Protein AF-A0A0P9EFJ2-F1 (afdb_monomer_lite)

Foldseek 3Di:
DDPVVVVVVVVVVVPDPPDDDDDDDPQLQVQLVVCCVPLVDPDSVVSSQQSSLQDPVNVQSEDEDPDCSSVVDPPHHYDDVVPDPD

Secondary structure (DSSP, 8-state):
--HHHHHHHHHHHHT-TT-------HHHHHHHHHHHHHH----HHHHHHHHHHTSTTSTT-EEE-S-GGGGGSTT-EEE-GGGS--

Sequence (86 aa):
MPRSMIMADEAKIATIKNLDYINPDYTIYLTALNIMGTYGLTSIFDAMYAATALSVNVPDHTIISTDEVYGIIRGLKRVDLRQLKI

pLDDT: mean 94.34, std 5.91, range [62.44, 98.38]

Radius of gyration: 14.59 Å; chains: 1; bounding box: 38×31×26 Å

Structure (mmCIF, N/CA/C/O backbone):
data_AF-A0A0P9EFJ2-F1
#
_entry.id   AF-A0A0P9EFJ2-F1
#
loop_
_atom_site.group_PDB
_atom_site.id
_atom_site.type_symbol
_atom_site.label_atom_id
_atom_site.label_alt_id
_atom_site.label_comp_id
_atom_site.label_asym_id
_atom_site.label_entity_id
_atom_site.label_seq_id
_atom_site.pdbx_PDB_ins_code
_atom_site.Cartn_x
_atom_site.Cartn_y
_atom_site.Cartn_z
_atom_site.occupancy
_atom_site.B_iso_or_equiv
_atom_site.auth_seq_id
_atom_site.auth_comp_id
_atom_site.auth_asym_id
_atom_site.auth_atom_id
_atom_site.pdbx_PDB_model_num
ATOM 1 N N . MET A 1 1 ? 22.448 10.357 4.393 1.00 66.19 1 MET A N 1
ATOM 2 C CA . MET A 1 1 ? 23.059 9.255 3.619 1.00 66.19 1 MET A CA 1
ATOM 3 C C . MET A 1 1 ? 23.598 9.801 2.304 1.00 66.19 1 MET A C 1
ATOM 5 O O . MET A 1 1 ? 22.950 10.679 1.742 1.00 66.19 1 MET A O 1
ATOM 9 N N . PRO A 1 2 ? 24.760 9.340 1.816 1.00 91.69 2 PRO A N 1
ATOM 10 C CA . PRO A 1 2 ? 25.266 9.711 0.494 1.00 91.69 2 PRO A CA 1
ATOM 11 C C . PRO A 1 2 ? 24.337 9.216 -0.626 1.00 91.69 2 PRO A C 1
ATOM 13 O O . PRO A 1 2 ? 23.819 8.106 -0.544 1.00 91.69 2 PRO A O 1
ATOM 16 N N . ARG A 1 3 ? 24.173 9.993 -1.706 1.00 90.31 3 ARG A N 1
ATOM 17 C CA . ARG A 1 3 ? 23.344 9.613 -2.872 1.00 90.31 3 ARG A CA 1
ATOM 18 C C . ARG A 1 3 ? 23.722 8.245 -3.451 1.00 90.31 3 ARG A C 1
ATOM 20 O O . ARG A 1 3 ? 22.849 7.472 -3.817 1.00 90.31 3 ARG A O 1
ATOM 27 N N . SER A 1 4 ? 25.019 7.948 -3.516 1.00 93.19 4 SER A N 1
ATOM 28 C CA . SER A 1 4 ? 25.532 6.671 -4.025 1.00 93.19 4 SER A CA 1
ATOM 29 C C . SER A 1 4 ? 25.074 5.469 -3.200 1.00 93.19 4 SER A C 1
ATOM 31 O O . SER A 1 4 ? 24.852 4.405 -3.763 1.00 93.19 4 SER A O 1
ATOM 33 N N . MET A 1 5 ? 24.903 5.642 -1.888 1.00 94.81 5 MET A N 1
ATOM 34 C CA . MET A 1 5 ? 24.397 4.596 -1.000 1.00 94.81 5 MET A CA 1
ATOM 35 C C . MET A 1 5 ? 22.917 4.314 -1.281 1.00 94.81 5 MET A C 1
ATOM 37 O O . MET A 1 5 ? 22.557 3.162 -1.470 1.00 94.81 5 MET A O 1
ATOM 41 N N . ILE A 1 6 ? 22.097 5.362 -1.438 1.00 93.06 6 ILE A N 1
ATOM 42 C CA . ILE A 1 6 ? 20.664 5.227 -1.761 1.00 93.06 6 ILE A CA 1
ATOM 43 C C . ILE A 1 6 ? 20.467 4.467 -3.081 1.00 93.06 6 ILE A C 1
ATOM 45 O O . ILE A 1 6 ? 19.676 3.534 -3.139 1.00 93.06 6 ILE A O 1
ATOM 49 N N . MET A 1 7 ? 21.228 4.822 -4.123 1.00 93.12 7 MET A N 1
ATOM 50 C CA . MET A 1 7 ? 21.133 4.151 -5.427 1.00 93.12 7 MET A CA 1
ATOM 51 C C . MET A 1 7 ? 21.577 2.681 -5.368 1.00 93.12 7 MET A C 1
ATOM 53 O O . MET A 1 7 ? 21.010 1.833 -6.054 1.00 93.12 7 MET A O 1
ATOM 57 N N . ALA A 1 8 ? 22.594 2.366 -4.561 1.00 93.44 8 ALA A N 1
ATOM 58 C CA . ALA A 1 8 ? 23.040 0.988 -4.371 1.00 93.44 8 ALA A CA 1
ATOM 59 C C . ALA A 1 8 ? 21.990 0.147 -3.624 1.00 93.44 8 ALA A C 1
ATOM 61 O O . ALA A 1 8 ? 21.741 -0.999 -4.005 1.00 93.44 8 ALA A O 1
ATOM 62 N N . ASP A 1 9 ? 21.352 0.720 -2.601 1.00 93.12 9 ASP A N 1
ATOM 63 C CA . ASP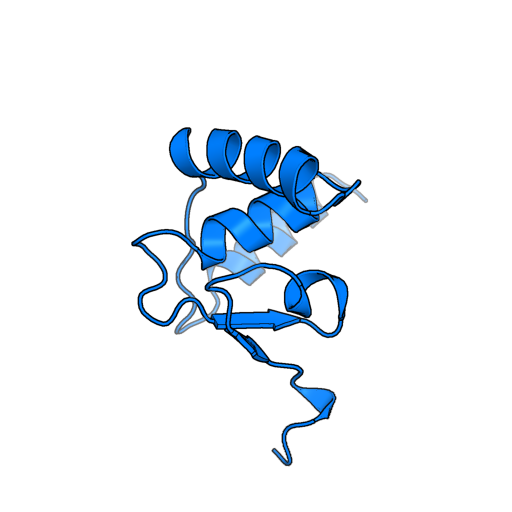 A 1 9 ? 20.291 0.059 -1.838 1.00 93.12 9 ASP A CA 1
ATOM 64 C C . ASP A 1 9 ? 19.043 -0.184 -2.700 1.00 93.12 9 ASP A C 1
ATOM 66 O O . ASP A 1 9 ? 18.486 -1.282 -2.678 1.00 93.12 9 ASP A O 1
ATOM 70 N N . GLU A 1 10 ? 18.651 0.790 -3.525 1.00 91.94 10 GLU A N 1
ATOM 71 C CA . GLU A 1 10 ? 17.559 0.647 -4.496 1.00 91.94 10 GLU A CA 1
ATOM 72 C C . GLU A 1 10 ? 17.824 -0.502 -5.478 1.00 91.94 10 GLU A C 1
ATOM 74 O O . GLU A 1 10 ? 16.978 -1.378 -5.640 1.00 91.94 10 GLU A O 1
ATOM 79 N N . ALA A 1 11 ? 19.021 -0.561 -6.075 1.00 92.19 11 ALA A N 1
ATOM 80 C CA . ALA A 1 11 ? 19.391 -1.626 -7.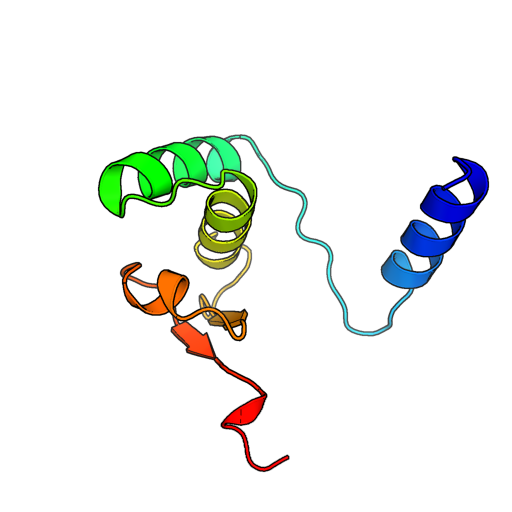010 1.00 92.19 11 ALA A CA 1
ATOM 81 C C . ALA A 1 11 ? 19.400 -3.017 -6.349 1.00 92.19 11 ALA A C 1
ATOM 83 O O . ALA A 1 11 ? 19.015 -4.019 -6.961 1.00 92.19 11 ALA A O 1
ATOM 84 N N . LYS A 1 12 ? 19.823 -3.091 -5.082 1.00 93.56 12 LYS A N 1
ATOM 85 C CA . LYS A 1 12 ? 19.783 -4.332 -4.303 1.00 93.56 12 LYS A CA 1
ATOM 86 C C . LYS A 1 12 ? 18.350 -4.785 -4.051 1.00 93.56 12 LYS A C 1
ATOM 88 O O . LYS A 1 12 ? 18.073 -5.976 -4.155 1.00 93.56 12 LYS A O 1
ATOM 93 N N . ILE A 1 13 ? 17.454 -3.857 -3.720 1.00 91.25 13 ILE A N 1
ATOM 94 C CA . ILE A 1 13 ? 16.033 -4.163 -3.563 1.00 91.25 13 ILE A CA 1
ATOM 95 C C . ILE A 1 13 ? 15.498 -4.651 -4.911 1.00 91.25 13 ILE A C 1
ATOM 97 O O . ILE A 1 13 ? 15.047 -5.788 -4.966 1.00 91.25 13 ILE A O 1
ATOM 101 N N . ALA A 1 14 ? 15.689 -3.879 -5.990 1.00 90.19 14 ALA A N 1
ATOM 102 C CA . ALA A 1 14 ? 15.205 -4.136 -7.356 1.00 90.19 14 ALA A CA 1
ATOM 103 C C . ALA A 1 14 ? 15.561 -5.513 -7.950 1.00 90.19 14 ALA A C 1
ATOM 105 O O . ALA A 1 14 ? 14.976 -5.936 -8.945 1.00 90.19 14 ALA A O 1
ATOM 106 N N . THR A 1 15 ? 16.542 -6.206 -7.372 1.00 92.25 15 THR A N 1
ATOM 107 C CA . THR A 1 15 ? 17.066 -7.493 -7.853 1.00 92.25 15 THR A CA 1
ATOM 108 C C . THR A 1 15 ? 16.608 -8.690 -7.014 1.00 92.25 15 THR A C 1
ATOM 110 O O . THR A 1 15 ? 17.035 -9.821 -7.267 1.00 92.25 15 THR A O 1
ATOM 113 N N . ILE A 1 16 ? 15.729 -8.481 -6.027 1.00 95.00 16 ILE A N 1
ATOM 114 C CA . ILE A 1 16 ? 15.124 -9.559 -5.239 1.00 95.00 16 ILE A CA 1
ATOM 115 C C . ILE A 1 16 ? 14.286 -10.459 -6.158 1.00 95.00 16 ILE A C 1
ATOM 117 O O . ILE A 1 16 ? 13.394 -10.011 -6.874 1.00 95.00 16 ILE A O 1
ATOM 121 N N . LYS A 1 17 ? 14.565 -11.767 -6.125 1.00 94.69 17 LYS A N 1
ATOM 122 C CA . LYS A 1 17 ? 13.793 -12.761 -6.881 1.00 94.69 17 LYS A CA 1
ATOM 123 C C . LYS A 1 17 ? 12.376 -12.874 -6.320 1.00 94.69 17 LYS A C 1
ATOM 125 O O . LYS A 1 17 ? 12.208 -12.907 -5.104 1.00 94.69 17 LYS A O 1
ATOM 130 N N . ASN A 1 18 ? 11.399 -13.055 -7.208 1.00 93.56 18 ASN A N 1
ATOM 131 C CA . ASN A 1 18 ? 9.974 -13.193 -6.876 1.00 93.56 18 ASN A CA 1
ATOM 132 C C . ASN A 1 18 ? 9.361 -11.937 -6.229 1.00 93.56 18 ASN A C 1
ATOM 134 O O . ASN A 1 18 ? 8.416 -12.051 -5.451 1.00 93.56 18 ASN A O 1
ATOM 138 N N . LEU A 1 19 ? 9.915 -10.758 -6.523 1.00 92.19 19 LEU A N 1
ATOM 139 C CA . LEU A 1 19 ? 9.352 -9.476 -6.122 1.00 92.19 19 LEU A CA 1
ATOM 140 C C . LEU A 1 19 ? 9.053 -8.653 -7.375 1.00 92.19 19 LEU A C 1
ATOM 142 O O . LEU A 1 19 ? 9.966 -8.323 -8.129 1.00 92.19 19 LEU A O 1
ATOM 146 N N . ASP A 1 20 ? 7.781 -8.322 -7.568 1.00 91.62 20 ASP A N 1
ATOM 147 C CA . ASP A 1 20 ? 7.331 -7.472 -8.666 1.00 91.62 20 ASP A CA 1
ATOM 148 C C . ASP A 1 20 ? 7.140 -6.032 -8.178 1.00 91.62 20 ASP A C 1
ATOM 150 O O . ASP A 1 20 ? 6.526 -5.778 -7.138 1.00 91.62 20 ASP A O 1
ATOM 154 N N . TYR A 1 21 ? 7.661 -5.077 -8.949 1.00 91.62 21 TYR A N 1
ATOM 155 C CA . TYR A 1 21 ? 7.529 -3.650 -8.661 1.00 91.62 21 TYR A CA 1
ATOM 156 C C . TYR A 1 21 ? 6.300 -3.079 -9.346 1.00 91.62 21 TYR A C 1
ATOM 158 O O . TYR A 1 21 ? 6.219 -3.040 -10.574 1.00 91.62 21 TYR A O 1
ATOM 166 N N . ILE A 1 22 ? 5.367 -2.574 -8.544 1.00 93.38 22 ILE A N 1
ATOM 167 C CA . ILE A 1 22 ? 4.191 -1.873 -9.049 1.00 93.38 22 ILE A CA 1
ATOM 168 C C . ILE A 1 22 ? 4.520 -0.386 -9.107 1.00 93.38 22 ILE A C 1
ATOM 170 O O . ILE A 1 22 ? 4.623 0.284 -8.079 1.00 93.38 22 ILE A O 1
ATOM 174 N N . ASN A 1 23 ? 4.691 0.130 -10.323 1.00 92.12 23 ASN A N 1
ATOM 175 C CA . ASN A 1 23 ? 4.866 1.560 -10.531 1.00 92.12 23 ASN A CA 1
ATOM 176 C C . ASN A 1 23 ? 3.541 2.285 -10.248 1.00 92.12 23 ASN A C 1
ATOM 178 O O . ASN A 1 23 ? 2.520 1.915 -10.835 1.00 92.12 23 ASN A O 1
ATOM 182 N N . PRO A 1 24 ? 3.532 3.316 -9.389 1.00 90.56 24 PRO A N 1
ATOM 183 C CA . PRO A 1 24 ? 2.339 4.113 -9.172 1.00 90.56 24 PRO A CA 1
ATOM 184 C C . PRO A 1 24 ? 1.987 4.903 -10.436 1.00 90.56 24 PRO A C 1
ATOM 186 O O . PRO A 1 24 ? 2.836 5.573 -11.026 1.00 90.56 24 PRO A O 1
ATOM 189 N N . ASP A 1 25 ? 0.719 4.852 -10.831 1.00 95.25 25 ASP A N 1
ATOM 190 C CA . ASP A 1 25 ? 0.160 5.695 -11.884 1.00 95.25 25 ASP A CA 1
ATOM 191 C C . ASP A 1 25 ? -0.755 6.784 -11.296 1.00 95.25 25 ASP A C 1
ATOM 193 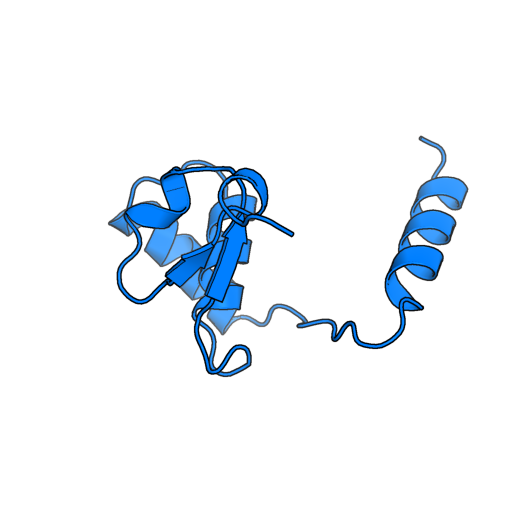O O . ASP A 1 25 ? -0.974 6.877 -10.083 1.00 95.25 25 ASP A O 1
ATOM 197 N N . TYR A 1 26 ? -1.311 7.637 -12.161 1.00 96.81 26 TYR A N 1
ATOM 198 C CA . TYR A 1 26 ? -2.212 8.711 -11.732 1.00 96.81 26 TYR A CA 1
ATOM 199 C C . TYR A 1 26 ? -3.449 8.192 -10.980 1.00 96.81 26 TYR A C 1
ATOM 201 O O . TYR A 1 26 ? -3.964 8.893 -10.107 1.00 96.81 26 TYR A O 1
ATOM 209 N N . THR A 1 27 ? -3.920 6.977 -11.279 1.00 97.44 27 THR A N 1
ATOM 210 C CA . THR A 1 27 ? -5.080 6.386 -10.604 1.00 97.44 27 THR A CA 1
ATOM 211 C C . THR A 1 27 ? -4.742 6.023 -9.164 1.00 97.44 27 THR A C 1
ATOM 213 O O . THR A 1 27 ? -5.545 6.299 -8.270 1.00 97.44 27 THR A O 1
ATOM 216 N N . ILE A 1 28 ? -3.528 5.521 -8.912 1.00 97.81 28 ILE A N 1
ATOM 217 C CA . ILE A 1 28 ? -3.025 5.253 -7.560 1.00 97.81 28 ILE A CA 1
ATOM 218 C C . ILE A 1 28 ? -2.927 6.557 -6.761 1.00 97.81 28 ILE A C 1
ATOM 220 O O . ILE A 1 28 ? -3.406 6.610 -5.628 1.00 97.81 28 ILE A O 1
ATOM 224 N N . TYR A 1 29 ? -2.398 7.637 -7.345 1.00 98.00 29 TYR A N 1
ATOM 225 C CA . TYR A 1 29 ? -2.296 8.927 -6.647 1.00 98.00 29 TYR A CA 1
ATOM 226 C C . TYR A 1 29 ? -3.662 9.537 -6.301 1.00 98.00 29 TYR A C 1
ATOM 228 O O . TYR A 1 29 ? -3.873 9.974 -5.169 1.00 98.00 29 TYR A O 1
ATOM 236 N N . LEU A 1 30 ? -4.610 9.546 -7.244 1.00 98.31 30 LEU A N 1
ATOM 237 C CA . LEU A 1 30 ? -5.965 10.049 -6.987 1.00 98.31 30 LEU A CA 1
ATOM 238 C C . LEU A 1 30 ? -6.694 9.195 -5.942 1.00 98.31 30 LEU A C 1
ATOM 240 O O . LEU A 1 30 ? -7.377 9.730 -5.066 1.00 98.31 30 LEU A O 1
ATOM 244 N N . THR A 1 31 ? -6.506 7.877 -5.997 1.00 97.94 31 THR A N 1
ATOM 245 C CA . THR A 1 31 ? -7.067 6.949 -5.010 1.00 97.94 31 THR A CA 1
ATOM 246 C C . THR A 1 31 ? -6.465 7.183 -3.629 1.00 97.94 31 THR A C 1
ATOM 248 O O . THR A 1 31 ? -7.207 7.213 -2.652 1.00 97.94 31 THR A O 1
ATOM 251 N N . ALA A 1 32 ? -5.157 7.433 -3.529 1.00 98.38 32 ALA A N 1
ATOM 252 C CA . ALA A 1 32 ? -4.498 7.753 -2.265 1.00 98.38 32 ALA A CA 1
ATOM 253 C C . ALA A 1 32 ? -5.095 9.014 -1.619 1.00 98.38 32 ALA A C 1
ATOM 255 O O . ALA A 1 32 ? -5.481 8.983 -0.453 1.00 98.38 32 ALA A O 1
ATOM 256 N N . LEU A 1 33 ? -5.264 10.096 -2.386 1.00 98.38 33 LEU A N 1
ATOM 257 C CA . LEU A 1 33 ? -5.901 11.323 -1.888 1.00 98.38 33 LEU A CA 1
ATOM 258 C C . LEU A 1 33 ? -7.339 11.072 -1.410 1.00 98.38 33 LEU A C 1
ATOM 260 O O . LEU A 1 33 ? -7.749 11.586 -0.368 1.00 98.38 33 LEU A O 1
ATOM 264 N N . ASN A 1 34 ? -8.091 10.241 -2.135 1.00 98.00 34 ASN A N 1
ATOM 265 C CA . ASN A 1 34 ? -9.438 9.851 -1.730 1.00 98.00 34 ASN A CA 1
ATOM 266 C C . ASN A 1 34 ? -9.443 9.013 -0.435 1.00 98.00 34 ASN A C 1
ATOM 268 O O . ASN A 1 34 ? -10.273 9.245 0.444 1.00 98.00 34 ASN A O 1
ATOM 272 N N . ILE A 1 35 ? -8.500 8.076 -0.279 1.00 98.00 35 ILE A N 1
ATOM 273 C CA . ILE A 1 35 ? -8.327 7.276 0.945 1.00 98.00 35 ILE A CA 1
ATOM 274 C C . ILE A 1 35 ? -8.020 8.182 2.139 1.00 98.00 35 ILE A C 1
ATOM 276 O O . ILE A 1 35 ? -8.631 8.005 3.192 1.00 98.00 35 ILE A O 1
ATOM 280 N N . MET A 1 36 ? -7.131 9.169 1.981 1.00 98.19 36 MET A N 1
ATOM 281 C CA . MET A 1 36 ? -6.823 10.133 3.045 1.00 98.19 36 MET A CA 1
ATOM 282 C C . MET A 1 36 ? -8.079 10.867 3.515 1.00 98.19 36 MET A C 1
ATOM 284 O O . MET A 1 36 ? -8.352 10.906 4.713 1.00 98.19 36 MET A O 1
ATOM 288 N N . GLY A 1 37 ? -8.878 11.392 2.580 1.00 97.81 37 GLY A N 1
ATOM 289 C CA . GLY A 1 37 ? -10.125 12.084 2.913 1.00 97.81 37 GLY A CA 1
ATOM 290 C C . GLY A 1 37 ? -11.189 11.166 3.525 1.00 97.81 37 GLY A C 1
ATOM 291 O O . GLY A 1 37 ? -11.880 11.564 4.457 1.00 97.81 37 GLY A O 1
ATOM 292 N N . THR A 1 38 ? -11.304 9.932 3.029 1.00 97.94 38 THR A N 1
ATOM 293 C CA . THR A 1 38 ? -12.355 8.984 3.436 1.00 97.94 38 THR A CA 1
ATOM 294 C C . THR A 1 38 ? -12.071 8.329 4.787 1.00 97.94 38 THR A C 1
ATOM 296 O O . THR A 1 38 ? -12.986 8.142 5.585 1.00 97.94 38 THR A O 1
ATOM 299 N N . TYR A 1 39 ? -10.814 7.964 5.044 1.00 96.94 39 TYR A N 1
ATOM 300 C CA . TYR A 1 39 ? -10.408 7.172 6.211 1.00 96.94 39 TYR A CA 1
ATOM 301 C C . TYR A 1 39 ? -9.564 7.959 7.220 1.00 96.94 39 TYR A C 1
ATOM 303 O O . TYR A 1 39 ? -9.204 7.421 8.263 1.00 96.94 39 TYR A O 1
ATOM 311 N N . GLY A 1 40 ? -9.244 9.223 6.934 1.00 95.69 40 GLY A N 1
ATOM 312 C CA . GLY A 1 40 ? -8.475 10.080 7.836 1.00 95.69 40 GLY A CA 1
ATOM 313 C C . GLY A 1 40 ? -6.983 9.743 7.910 1.00 95.69 40 GLY A C 1
ATOM 314 O O . GLY A 1 40 ? -6.333 10.112 8.887 1.00 95.69 40 GLY A O 1
ATOM 315 N N . LEU A 1 41 ? -6.423 9.051 6.907 1.00 96.25 41 LEU A N 1
ATOM 316 C CA . LEU A 1 41 ? -4.976 8.822 6.831 1.00 96.25 41 LEU A CA 1
ATOM 317 C C . LEU A 1 41 ? -4.259 10.165 6.633 1.00 96.25 41 LEU A C 1
ATOM 319 O O . LEU A 1 41 ? -4.537 10.894 5.684 1.00 96.25 41 LEU A O 1
ATOM 323 N N . THR A 1 42 ? -3.314 10.484 7.515 1.00 95.06 42 THR A N 1
ATOM 324 C CA . THR A 1 42 ? -2.560 11.752 7.484 1.00 95.06 42 THR A CA 1
ATOM 325 C C . THR A 1 42 ? -1.274 11.667 6.663 1.00 95.06 42 THR A C 1
ATOM 327 O O . THR A 1 42 ? -0.737 12.687 6.235 1.00 95.06 42 THR A O 1
ATOM 330 N N . SER A 1 43 ? -0.792 10.453 6.408 1.00 97.00 43 SER A N 1
ATOM 331 C CA . SER A 1 43 ? 0.406 10.165 5.626 1.00 97.00 43 SER A CA 1
ATOM 332 C C . SER A 1 43 ? 0.033 9.804 4.190 1.00 97.00 43 SER A C 1
ATOM 334 O O . SER A 1 43 ? -0.652 8.811 3.938 1.00 97.00 43 SER A O 1
ATOM 336 N N . ILE A 1 44 ? 0.518 10.598 3.230 1.00 96.88 44 ILE A N 1
ATOM 337 C CA . ILE A 1 44 ? 0.331 10.307 1.802 1.00 96.88 44 ILE A CA 1
ATOM 338 C C . ILE A 1 44 ? 1.016 8.998 1.394 1.00 96.88 44 ILE A C 1
ATOM 340 O O . ILE A 1 44 ? 0.518 8.303 0.516 1.00 96.88 44 ILE A O 1
ATOM 344 N N . PHE A 1 45 ? 2.117 8.622 2.049 1.00 96.88 45 PHE A N 1
ATOM 345 C CA . PHE A 1 45 ? 2.823 7.376 1.750 1.00 96.88 45 PHE A CA 1
ATOM 346 C C . PHE A 1 45 ? 2.012 6.150 2.173 1.00 96.88 45 PHE A C 1
ATOM 348 O O . PHE A 1 45 ? 1.900 5.206 1.392 1.00 96.88 45 PHE A O 1
ATOM 355 N N . ASP A 1 46 ? 1.372 6.196 3.345 1.00 97.50 46 ASP A N 1
ATOM 356 C CA . ASP A 1 46 ? 0.475 5.120 3.782 1.00 97.50 46 ASP A CA 1
ATOM 357 C C . ASP A 1 46 ? -0.738 5.023 2.852 1.00 97.50 46 ASP A C 1
ATOM 359 O O . ASP A 1 46 ? -1.124 3.940 2.411 1.00 97.50 46 ASP A O 1
ATOM 363 N N . ALA A 1 47 ? -1.298 6.169 2.460 1.00 98.06 47 ALA A N 1
ATOM 364 C CA . ALA A 1 47 ? -2.408 6.201 1.520 1.00 98.06 47 ALA A CA 1
ATOM 365 C C . ALA A 1 47 ? -2.025 5.682 0.123 1.00 98.06 47 ALA A C 1
ATOM 367 O O . ALA A 1 47 ? -2.819 4.984 -0.504 1.00 98.06 47 ALA A O 1
ATOM 368 N N . MET A 1 48 ? -0.813 5.969 -0.362 1.00 98.25 48 MET A N 1
ATOM 369 C CA . MET A 1 48 ? -0.294 5.420 -1.618 1.00 98.25 48 MET A CA 1
ATOM 370 C C . MET A 1 48 ? -0.076 3.910 -1.540 1.00 98.25 48 MET A C 1
ATOM 372 O O . MET A 1 48 ? -0.396 3.205 -2.497 1.00 98.25 48 MET A O 1
ATOM 376 N N . TYR A 1 49 ? 0.429 3.397 -0.417 1.00 97.69 49 TYR A N 1
ATOM 377 C CA . TYR A 1 49 ? 0.603 1.959 -0.230 1.00 97.69 49 TYR A CA 1
ATOM 378 C C . TYR A 1 49 ? -0.753 1.237 -0.220 1.00 97.69 49 TYR A C 1
ATOM 380 O O . TYR A 1 49 ? -0.945 0.269 -0.957 1.00 97.69 49 TYR A O 1
ATOM 388 N N . ALA A 1 50 ? -1.731 1.785 0.509 1.00 98.12 50 ALA A N 1
ATOM 389 C CA . ALA A 1 50 ? -3.111 1.305 0.507 1.00 98.12 50 ALA A CA 1
ATOM 390 C C . ALA A 1 50 ? -3.758 1.362 -0.888 1.00 98.12 50 ALA A C 1
ATOM 392 O O . ALA A 1 50 ? -4.381 0.394 -1.319 1.00 98.12 50 ALA A O 1
ATOM 393 N N . ALA A 1 51 ? -3.589 2.469 -1.617 1.00 98.19 51 ALA A N 1
ATOM 394 C CA . ALA A 1 51 ? -4.115 2.633 -2.971 1.00 98.19 51 ALA A CA 1
ATOM 395 C C . ALA A 1 51 ? -3.487 1.647 -3.966 1.00 98.19 51 ALA A C 1
ATOM 397 O O . ALA A 1 51 ? -4.189 1.094 -4.809 1.00 98.19 51 ALA A O 1
ATOM 398 N N . THR A 1 52 ? -2.182 1.393 -3.847 1.00 98.12 52 THR A N 1
ATOM 399 C CA . THR A 1 52 ? -1.475 0.399 -4.670 1.00 98.12 52 THR A CA 1
ATOM 400 C C . THR A 1 52 ? -2.023 -1.000 -4.399 1.00 98.12 52 THR A C 1
ATOM 402 O O . THR A 1 52 ? -2.344 -1.722 -5.341 1.00 98.12 52 THR A O 1
ATOM 405 N N . ALA A 1 53 ? -2.204 -1.358 -3.124 1.00 97.94 53 ALA A N 1
ATOM 406 C CA . ALA A 1 53 ? -2.774 -2.643 -2.728 1.00 97.94 53 ALA A CA 1
ATOM 407 C C . ALA A 1 53 ? -4.255 -2.802 -3.126 1.00 97.94 53 ALA A C 1
ATOM 409 O O . ALA A 1 53 ? -4.698 -3.918 -3.350 1.00 97.94 53 ALA A O 1
ATOM 410 N N . LEU A 1 54 ? -5.016 -1.713 -3.270 1.00 97.00 54 LEU A N 1
ATOM 411 C CA . LEU A 1 54 ? -6.384 -1.733 -3.815 1.00 97.00 54 LEU A CA 1
ATOM 412 C C . LEU A 1 54 ? -6.447 -1.735 -5.349 1.00 97.00 54 LEU A C 1
ATOM 414 O O . LEU A 1 54 ? -7.539 -1.815 -5.913 1.00 97.00 54 LEU A O 1
ATOM 418 N N . SER A 1 55 ? -5.316 -1.573 -6.036 1.00 96.25 55 SER A N 1
ATOM 419 C CA . SER A 1 55 ? -5.299 -1.474 -7.493 1.00 96.25 55 SER A CA 1
ATOM 420 C C . SER A 1 55 ? -5.495 -2.835 -8.162 1.00 96.25 55 SER A C 1
ATOM 422 O O . SER A 1 55 ? -5.210 -3.886 -7.593 1.00 96.25 55 SER A O 1
ATOM 424 N N . VAL A 1 56 ? -5.877 -2.804 -9.440 1.00 94.19 56 VAL A N 1
ATOM 425 C CA . VAL A 1 56 ? -6.024 -4.004 -10.283 1.00 94.19 56 VAL A CA 1
ATOM 426 C C . VAL A 1 56 ? -4.736 -4.826 -10.428 1.00 94.19 56 VAL A C 1
ATOM 428 O O . VAL A 1 56 ? -4.798 -5.988 -10.819 1.00 94.19 56 VAL A O 1
ATOM 431 N N . ASN A 1 57 ? -3.578 -4.241 -10.105 1.00 94.94 57 ASN A N 1
ATOM 432 C CA . ASN A 1 57 ? -2.283 -4.918 -10.142 1.00 94.94 57 ASN A CA 1
ATOM 433 C C . ASN A 1 57 ? -2.061 -5.846 -8.932 1.00 94.94 57 ASN A C 1
ATOM 435 O O . ASN A 1 57 ? -1.104 -6.616 -8.940 1.00 94.94 57 ASN A O 1
ATOM 439 N N . VAL A 1 58 ? -2.924 -5.792 -7.908 1.00 96.38 58 VAL A N 1
ATOM 440 C CA . VAL A 1 58 ? -2.865 -6.639 -6.703 1.00 96.38 58 VAL A CA 1
ATOM 441 C C . VAL A 1 58 ? -4.188 -7.403 -6.562 1.00 96.38 58 VAL A C 1
ATOM 443 O O . VAL A 1 58 ? -5.077 -6.969 -5.838 1.00 96.38 58 VAL A O 1
ATOM 446 N N . PRO A 1 59 ? -4.366 -8.545 -7.252 1.00 95.50 59 PRO A N 1
ATOM 447 C CA . PRO A 1 59 ? -5.682 -9.178 -7.404 1.00 95.50 59 PRO A CA 1
ATOM 448 C C . PRO A 1 59 ? -6.348 -9.651 -6.107 1.00 95.50 59 PRO A C 1
ATOM 450 O O . PRO A 1 59 ? -7.566 -9.815 -6.060 1.00 95.50 59 PRO A O 1
ATOM 453 N N . ASP A 1 60 ? -5.565 -9.921 -5.064 1.00 97.25 60 ASP A N 1
ATOM 454 C CA . ASP A 1 60 ? -6.067 -10.367 -3.764 1.00 97.25 60 ASP A CA 1
ATOM 455 C C . ASP A 1 60 ? -6.292 -9.212 -2.773 1.00 97.25 60 ASP A C 1
ATOM 457 O O . ASP A 1 60 ? -6.772 -9.442 -1.659 1.00 97.25 60 ASP A O 1
ATOM 461 N N . HIS A 1 61 ? -5.946 -7.988 -3.183 1.00 97.56 61 HIS A N 1
ATOM 462 C CA . HIS A 1 61 ? -5.953 -6.760 -2.395 1.00 97.56 61 HIS A CA 1
ATOM 463 C C . HIS A 1 61 ? -5.336 -6.916 -0.994 1.00 97.56 61 HIS A C 1
ATOM 465 O O . HIS A 1 61 ? -5.794 -6.312 -0.012 1.00 97.56 61 HIS A O 1
ATOM 471 N N . THR A 1 62 ? -4.308 -7.763 -0.878 1.00 97.38 62 THR A N 1
ATOM 472 C CA . THR A 1 62 ? -3.613 -7.995 0.388 1.00 97.38 62 THR A CA 1
ATOM 473 C C . THR A 1 62 ? -2.552 -6.925 0.614 1.00 97.38 62 THR A C 1
ATOM 475 O O . THR A 1 62 ? -1.722 -6.650 -0.249 1.00 97.38 62 THR A O 1
ATOM 478 N N . ILE A 1 63 ? -2.530 -6.364 1.822 1.00 97.38 63 ILE A N 1
ATOM 479 C CA . ILE A 1 63 ? -1.473 -5.466 2.288 1.00 97.38 63 ILE A CA 1
ATOM 480 C C . ILE A 1 63 ? -0.747 -6.100 3.472 1.00 97.38 63 ILE A C 1
ATOM 482 O O . ILE A 1 63 ? -1.355 -6.442 4.490 1.00 97.38 63 ILE A O 1
ATOM 486 N N . ILE A 1 64 ? 0.570 -6.261 3.347 1.00 96.31 64 ILE A N 1
ATOM 487 C CA . ILE A 1 64 ? 1.410 -6.761 4.436 1.00 96.31 64 ILE A CA 1
ATOM 488 C C . ILE A 1 64 ? 1.872 -5.562 5.258 1.00 96.31 64 ILE A C 1
ATOM 490 O O . ILE A 1 64 ? 2.611 -4.710 4.760 1.00 96.31 64 ILE A O 1
ATOM 494 N N . SER A 1 65 ? 1.414 -5.474 6.506 1.00 96.06 65 SER A N 1
ATOM 495 C CA . SER A 1 65 ? 1.774 -4.374 7.400 1.00 96.06 65 SER A CA 1
ATOM 496 C C . SER A 1 65 ? 1.503 -4.701 8.865 1.00 96.06 65 SER A C 1
ATOM 498 O O . SER A 1 65 ? 0.504 -5.335 9.215 1.00 96.06 65 SER A O 1
ATOM 500 N N . THR A 1 66 ? 2.374 -4.200 9.736 1.00 96.25 66 THR A N 1
ATOM 501 C CA . THR A 1 66 ? 2.194 -4.216 11.193 1.00 96.25 66 THR A CA 1
ATOM 502 C C . THR A 1 66 ? 1.294 -3.092 11.701 1.00 96.25 66 THR A C 1
ATOM 504 O O . THR A 1 66 ? 0.885 -3.139 12.859 1.00 96.25 66 THR A O 1
ATOM 507 N N . ASP A 1 67 ? 1.019 -2.083 10.873 1.00 95.56 67 ASP A N 1
ATOM 508 C CA . ASP A 1 67 ? 0.186 -0.939 11.239 1.00 95.56 67 ASP A CA 1
ATOM 509 C C . ASP A 1 67 ? -1.299 -1.288 11.095 1.00 95.56 67 ASP A C 1
ATOM 511 O O . ASP A 1 67 ? -1.752 -1.765 10.053 1.00 95.56 67 ASP A O 1
ATOM 515 N N . GLU A 1 68 ? -2.067 -1.062 12.153 1.00 94.94 68 GLU A N 1
ATOM 516 C CA . GLU A 1 68 ? -3.493 -1.365 12.195 1.00 94.94 68 GLU A CA 1
ATOM 517 C C . GLU A 1 68 ? -4.343 -0.353 11.415 1.00 94.94 68 GLU A C 1
ATOM 519 O O . GLU A 1 68 ? -5.486 -0.673 11.083 1.00 94.94 68 GLU A O 1
ATOM 524 N N . VAL A 1 69 ? -3.788 0.809 11.035 1.00 94.81 69 VAL A N 1
ATOM 525 C CA . VAL A 1 69 ? -4.487 1.847 10.254 1.00 94.81 69 VAL A CA 1
ATOM 526 C C . VAL A 1 69 ? -5.034 1.320 8.925 1.00 94.81 69 VAL A C 1
ATOM 528 O O . VAL A 1 69 ? -6.052 1.788 8.429 1.00 94.81 69 VAL A O 1
ATOM 531 N N . TYR A 1 70 ? -4.414 0.290 8.352 1.00 97.38 70 TYR A N 1
ATOM 532 C CA . TYR A 1 70 ? -4.894 -0.321 7.113 1.00 97.38 70 TYR A CA 1
ATOM 533 C C . TYR A 1 70 ? -6.156 -1.171 7.313 1.00 97.38 70 TYR A C 1
ATOM 535 O O . TYR A 1 70 ? -6.877 -1.437 6.355 1.00 97.38 70 TYR A 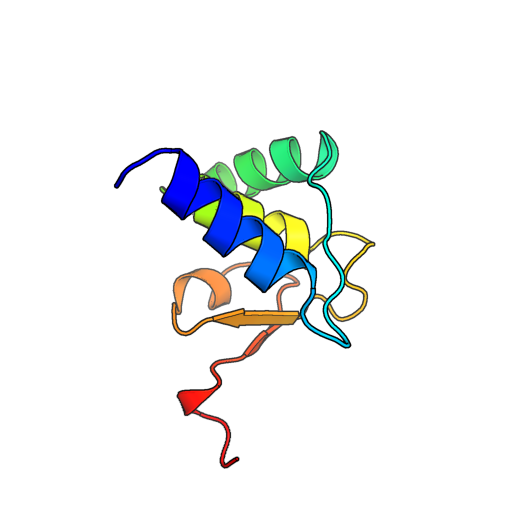O 1
ATOM 543 N N . GLY A 1 71 ? -6.450 -1.583 8.552 1.00 95.88 71 GLY A N 1
ATOM 544 C CA . GLY A 1 71 ? -7.602 -2.424 8.884 1.00 95.88 71 GLY A CA 1
ATOM 545 C C . GLY A 1 71 ? -8.958 -1.727 8.740 1.00 95.88 71 GLY A C 1
ATOM 546 O O . GLY A 1 71 ? -9.970 -2.411 8.612 1.00 95.88 71 GLY A O 1
ATOM 547 N N . ILE A 1 72 ? -8.996 -0.389 8.730 1.00 95.62 72 ILE A N 1
ATOM 548 C CA . ILE A 1 72 ? -10.243 0.374 8.543 1.00 95.62 72 ILE A CA 1
ATOM 549 C C . ILE A 1 72 ? -10.604 0.586 7.065 1.00 95.62 72 ILE A C 1
ATOM 551 O O . ILE A 1 72 ? -11.729 0.985 6.761 1.00 95.62 72 ILE A O 1
ATOM 555 N N . ILE A 1 73 ? -9.674 0.326 6.140 1.00 97.62 73 ILE A N 1
ATOM 556 C CA . ILE A 1 73 ? -9.859 0.584 4.710 1.00 97.62 73 ILE A CA 1
ATOM 557 C C . ILE A 1 73 ? -10.649 -0.568 4.087 1.00 97.62 73 ILE A C 1
ATOM 559 O O . ILE A 1 73 ? -10.210 -1.718 4.047 1.00 97.62 73 ILE A O 1
ATOM 563 N N . ARG A 1 74 ? -11.837 -0.260 3.564 1.00 96.38 74 ARG A N 1
ATOM 564 C CA . ARG A 1 74 ? -12.731 -1.273 2.996 1.00 96.38 74 ARG A CA 1
ATOM 565 C C . ARG A 1 74 ? -12.142 -1.843 1.705 1.00 96.38 74 ARG A C 1
ATOM 567 O O . ARG A 1 74 ? -11.754 -1.096 0.817 1.00 96.38 74 ARG A O 1
ATOM 574 N N . GLY A 1 75 ? -12.159 -3.168 1.585 1.00 95.88 75 GLY A N 1
ATOM 575 C CA . GLY A 1 75 ? -11.652 -3.886 0.412 1.00 95.88 75 GLY A CA 1
ATOM 576 C C . GLY A 1 75 ? -10.191 -4.316 0.531 1.00 95.88 75 GLY A C 1
ATOM 577 O O . GLY A 1 75 ? -9.798 -5.227 -0.189 1.00 95.88 75 GLY A O 1
ATOM 578 N N . LEU A 1 76 ? -9.425 -3.747 1.470 1.00 97.62 76 LEU A N 1
ATOM 579 C CA . LEU A 1 76 ? -8.087 -4.235 1.794 1.00 97.62 76 LEU A CA 1
ATOM 580 C C . LEU A 1 76 ? -8.143 -5.413 2.759 1.00 97.62 76 LEU A C 1
ATOM 582 O O . LEU A 1 76 ? -8.893 -5.417 3.739 1.00 97.62 76 LEU A O 1
ATOM 586 N N . LYS A 1 77 ? -7.270 -6.389 2.516 1.00 97.31 77 LYS A N 1
ATOM 587 C CA . LYS A 1 77 ? -6.985 -7.475 3.449 1.00 97.31 77 LYS A CA 1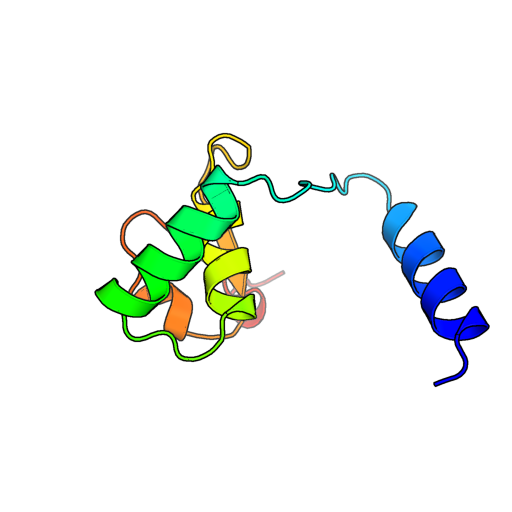
ATOM 588 C C . LYS A 1 77 ? -5.628 -7.228 4.103 1.00 97.31 77 LYS A C 1
ATOM 590 O O . LYS A 1 77 ? -4.587 -7.503 3.513 1.00 97.31 77 LYS A O 1
ATOM 595 N N . ARG A 1 78 ? -5.620 -6.729 5.340 1.00 96.88 78 ARG A N 1
ATOM 596 C CA . ARG A 1 78 ? -4.372 -6.562 6.099 1.00 96.88 78 ARG A CA 1
ATOM 597 C C . ARG A 1 78 ? -3.865 -7.906 6.624 1.00 96.88 78 ARG A C 1
ATOM 599 O O . ARG A 1 78 ? -4.612 -8.631 7.279 1.00 96.88 78 ARG A O 1
ATOM 606 N N . VAL A 1 79 ? -2.584 -8.191 6.406 1.00 96.62 79 VAL A N 1
ATOM 607 C CA . VAL A 1 79 ? -1.867 -9.320 7.011 1.00 96.62 79 VAL A CA 1
ATOM 608 C C . VAL A 1 79 ? -0.697 -8.795 7.842 1.00 96.62 79 VAL A C 1
ATOM 610 O O . VAL A 1 79 ? 0.199 -8.129 7.328 1.00 96.62 79 VAL A O 1
ATOM 613 N N . ASP A 1 80 ? -0.695 -9.123 9.133 1.00 95.31 80 ASP A N 1
ATOM 614 C CA . ASP A 1 80 ? 0.431 -8.876 10.033 1.00 95.31 80 ASP A CA 1
ATOM 615 C C . ASP A 1 80 ? 1.292 -10.138 10.135 1.00 95.31 80 ASP A C 1
ATOM 617 O O . ASP A 1 80 ? 0.858 -11.150 10.690 1.00 95.31 80 ASP A O 1
ATOM 621 N N . LEU A 1 81 ? 2.528 -10.084 9.631 1.00 90.75 81 LEU A N 1
ATOM 622 C CA . LEU A 1 81 ? 3.431 -11.240 9.664 1.00 90.75 81 LEU A CA 1
ATOM 623 C C . LEU A 1 81 ? 3.742 -11.711 11.091 1.00 90.75 81 LEU A C 1
ATOM 625 O O . LEU A 1 81 ? 4.023 -12.888 11.280 1.00 90.75 81 LEU A O 1
ATOM 629 N N . ARG A 1 82 ? 3.644 -10.839 12.104 1.00 91.44 82 ARG A N 1
ATOM 630 C CA . ARG A 1 82 ? 3.886 -11.209 13.513 1.00 91.44 82 ARG A CA 1
ATOM 631 C C . ARG A 1 82 ? 2.803 -12.128 14.075 1.00 91.44 82 ARG A C 1
ATOM 633 O O . ARG A 1 82 ? 3.020 -12.784 15.088 1.00 91.44 82 ARG A O 1
ATOM 640 N N . GLN A 1 83 ? 1.626 -12.137 13.452 1.00 89.62 83 GLN A N 1
ATOM 641 C CA . GLN A 1 83 ? 0.499 -12.981 13.844 1.00 89.62 83 GLN A CA 1
ATOM 642 C C . GLN A 1 83 ? 0.513 -14.331 13.116 1.00 89.62 83 GLN A C 1
ATOM 644 O O . GLN A 1 83 ? -0.202 -15.255 13.510 1.00 89.62 83 GLN A O 1
ATOM 649 N N . LEU A 1 84 ? 1.332 -14.464 12.070 1.00 84.88 84 LEU A N 1
ATOM 650 C CA . LEU A 1 84 ? 1.544 -15.727 11.385 1.00 84.88 84 LEU A CA 1
ATOM 651 C C . LEU A 1 84 ? 2.561 -16.556 12.176 1.00 84.88 84 LEU A C 1
ATOM 653 O O . LEU A 1 84 ? 3.647 -16.090 12.508 1.00 84.88 84 LEU A O 1
ATOM 657 N N . LYS A 1 85 ? 2.208 -17.807 12.478 1.00 71.69 85 LYS A N 1
ATOM 658 C CA . LYS A 1 85 ? 3.164 -18.796 12.987 1.00 71.69 85 LYS A CA 1
ATOM 659 C C . LYS A 1 85 ? 3.924 -19.364 11.790 1.00 71.69 85 LYS A C 1
ATOM 661 O O . LYS A 1 85 ? 3.468 -20.342 11.202 1.00 71.69 85 LYS A O 1
ATOM 666 N N . ILE A 1 86 ? 4.999 -18.687 11.397 1.00 62.44 86 ILE A N 1
ATOM 667 C CA . ILE A 1 86 ? 5.918 -19.105 1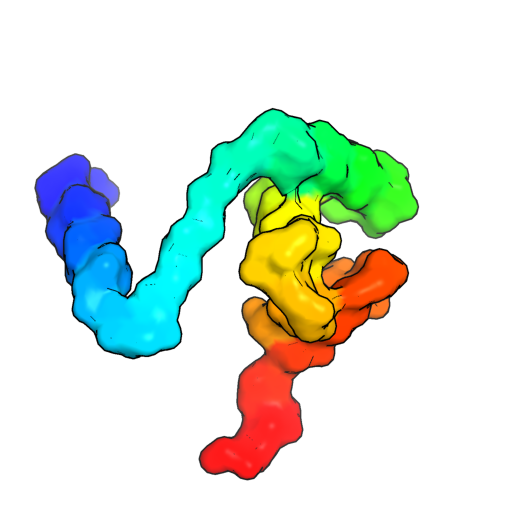0.328 1.00 62.44 86 ILE A CA 1
ATOM 668 C C . ILE A 1 86 ? 7.165 -19.724 10.952 1.00 62.44 86 ILE A C 1
ATOM 670 O O . ILE A 1 86 ? 7.600 -19.201 12.004 1.00 62.44 86 ILE A O 1
#